Protein AF-A0A6A2ZXL4-F1 (afdb_monomer_lite)

Organism: Hibiscus syriacus (NCBI:txid106335)

Secondary structure (DSSP, 8-state):
-HHHHHHTT-HHHHHHHHHHHHHTTPPPPHHHHHHHHHHHHHHT--HHHHHHHHTTGGGT----HHHHHHHHHHHHHTT-HHHHHHHHHHHHHHH---HHHHHHHHHHHHHTT-HHHHHHHHHHHHHTT----HHHHHHHHHHHHHTT-HHHHHHHHHHHHHTT----HHHHHH-

Radius of gyration: 18.43 Å; chains: 1; bounding box: 43×31×48 Å

Foldseek 3Di:
DLLVCLVVVVLVVNVVVLVVCLVVVHQDELVSLLSNLLSCLVVVNVVSNVVSQVCCVVRVRDDALVSLQSNLLSCLVSLNLVSSVVSCVVCCVPHVDALSSLLSSLLSCLVNLNNVVSVVSVVVCVVSVHDDAQVSLLSNLLSCVVSVNNVVSVVSVVVCVVVVRDHDPSSVVSD

InterPro domains:
  IPR002885 Pentatricopeptide repeat [PF13041] (32-77)
  IPR002885 Pentatricopeptide repeat [PF13041] (97-146)
  IPR002885 Pentatricopeptide repeat [PS51375] (29-63)
  IPR002885 Pentatricopeptide repeat [PS51375] (64-94)
  IPR002885 Pentatricopeptide repeat [PS51375] (98-132)
  IPR002885 Pentatricopeptide repeat [PS51375] (133-167)
  IPR002885 Pentatricopeptide repeat [TIGR00756] (32-64)
  IPR002885 Pentatricopeptide repeat [TIGR00756] (100-134)
  IPR002885 Pentatricopeptide repeat [TIGR00756] (135-169)
  IPR011990 Tetratricopeptide-like helical domain superfamily [G3DSA:1.25.40.10] (1-93)
  IPR011990 Tetratricopeptide-like helical domain superfamily [G3DSA:1.25.40.10] (94-175)

Structure (mmCIF, N/CA/C/O backbone):
data_AF-A0A6A2ZXL4-F1
#
_entry.id   AF-A0A6A2ZXL4-F1
#
loop_
_atom_site.group_PDB
_atom_site.id
_atom_site.type_symbol
_atom_site.label_atom_id
_atom_site.label_alt_id
_atom_site.label_comp_id
_atom_site.label_asym_id
_atom_site.label_entity_id
_atom_site.label_seq_id
_atom_site.pdbx_PDB_ins_code
_atom_site.Cartn_x
_atom_site.Cartn_y
_atom_site.Cartn_z
_atom_site.occupancy
_atom_site.B_iso_or_equiv
_atom_site.auth_seq_id
_atom_site.auth_comp_id
_atom_site.auth_asym_id
_atom_site.auth_atom_id
_atom_site.pdbx_PDB_model_num
ATOM 1 N N . MET A 1 1 ? 22.011 9.375 -15.083 1.00 82.69 1 MET A N 1
ATOM 2 C CA . MET A 1 1 ? 21.281 9.885 -16.267 1.00 82.69 1 MET A CA 1
ATOM 3 C C . MET A 1 1 ? 19.794 9.543 -16.241 1.00 82.69 1 MET A C 1
ATOM 5 O O . MET A 1 1 ? 19.003 10.468 -16.346 1.00 82.69 1 MET A O 1
ATOM 9 N N . ILE A 1 2 ? 19.399 8.285 -16.000 1.00 85.69 2 ILE A N 1
ATOM 10 C CA . ILE A 1 2 ? 17.980 7.859 -15.926 1.00 85.69 2 ILE A CA 1
ATOM 11 C C . ILE A 1 2 ? 17.158 8.693 -14.925 1.00 85.69 2 ILE A C 1
ATOM 13 O O . ILE A 1 2 ? 16.105 9.217 -15.278 1.00 85.69 2 ILE A O 1
ATOM 17 N N . ASP A 1 3 ? 17.664 8.911 -13.703 1.00 84.62 3 ASP A N 1
ATOM 18 C CA . ASP A 1 3 ? 16.966 9.744 -12.710 1.00 84.62 3 ASP A CA 1
ATOM 19 C C . ASP A 1 3 ? 16.779 11.204 -13.166 1.00 84.62 3 ASP A C 1
ATOM 21 O O . ASP A 1 3 ? 15.737 11.811 -12.924 1.00 84.62 3 ASP A O 1
ATOM 25 N N . LEU A 1 4 ? 17.778 11.767 -13.852 1.00 87.06 4 LEU A N 1
ATOM 26 C CA . LEU A 1 4 ? 17.739 13.135 -14.368 1.00 87.06 4 LEU A CA 1
ATOM 27 C C . LEU A 1 4 ? 16.751 13.263 -15.536 1.00 87.06 4 LEU A C 1
ATOM 29 O O . LEU A 1 4 ? 15.927 14.173 -15.530 1.00 87.06 4 LEU A O 1
ATOM 33 N N . ALA A 1 5 ? 16.776 12.322 -16.483 1.00 85.62 5 ALA A N 1
ATOM 34 C CA . ALA A 1 5 ? 15.816 12.258 -17.584 1.00 85.62 5 ALA A CA 1
ATOM 35 C C . ALA A 1 5 ? 14.378 12.130 -17.053 1.00 85.62 5 ALA A C 1
ATOM 37 O O . ALA A 1 5 ? 13.496 12.887 -17.454 1.00 85.62 5 ALA A O 1
ATOM 38 N N . GLY A 1 6 ? 14.166 11.275 -16.046 1.00 83.75 6 GLY A N 1
ATOM 39 C CA . GLY A 1 6 ? 12.883 11.155 -15.356 1.00 83.75 6 GLY A CA 1
ATOM 40 C C . GLY A 1 6 ? 12.466 12.425 -14.601 1.00 83.75 6 GLY A C 1
ATOM 41 O O . GLY A 1 6 ? 11.280 12.749 -14.563 1.00 83.75 6 GLY A O 1
ATOM 42 N N . LYS A 1 7 ? 13.404 13.186 -14.012 1.00 85.31 7 LYS A N 1
ATOM 43 C CA . LYS A 1 7 ? 13.106 14.498 -13.394 1.00 85.31 7 LYS A CA 1
ATOM 44 C C . LYS A 1 7 ? 12.628 15.518 -14.426 1.00 85.31 7 LYS A C 1
ATOM 46 O O . LYS A 1 7 ? 11.702 16.269 -14.130 1.00 85.31 7 LYS A O 1
ATOM 51 N N . LEU A 1 8 ? 13.239 15.516 -15.608 1.00 89.31 8 LEU A N 1
ATOM 52 C CA . LEU A 1 8 ? 12.900 16.397 -16.728 1.00 89.31 8 LEU A CA 1
ATOM 53 C C . LEU A 1 8 ? 11.714 15.888 -17.564 1.00 89.31 8 LEU A C 1
ATOM 55 O O . LEU A 1 8 ? 11.311 16.557 -18.506 1.00 89.31 8 LEU A O 1
ATOM 59 N N . ARG A 1 9 ? 11.125 14.739 -17.199 1.00 86.44 9 ARG A N 1
ATOM 60 C CA . ARG A 1 9 ? 10.018 14.076 -17.916 1.00 86.44 9 ARG A CA 1
ATOM 61 C C . ARG A 1 9 ? 10.372 13.636 -19.343 1.00 86.44 9 ARG A C 1
ATOM 63 O O . ARG A 1 9 ? 9.482 13.387 -20.147 1.00 86.44 9 ARG A O 1
ATOM 70 N N . HIS A 1 10 ? 11.659 13.475 -19.640 1.00 92.19 10 HIS A N 1
ATOM 71 C CA . HIS A 1 10 ? 12.136 12.851 -20.872 1.00 92.19 10 HIS A CA 1
ATOM 72 C C . HIS A 1 10 ? 12.156 11.330 -20.693 1.00 92.19 10 HIS A C 1
ATOM 74 O O . HIS A 1 10 ? 13.212 10.718 -20.526 1.00 92.19 10 HIS A O 1
ATOM 80 N N . PHE A 1 11 ? 10.971 10.725 -20.651 1.00 91.00 11 PHE A N 1
ATOM 81 C CA . PHE A 1 11 ? 10.817 9.293 -20.394 1.00 91.00 11 PHE A CA 1
ATOM 82 C C . PHE A 1 11 ? 11.350 8.422 -21.535 1.00 91.00 11 PHE A C 1
ATOM 84 O O . PHE A 1 11 ? 11.966 7.396 -21.259 1.00 91.00 11 PHE A O 1
ATOM 91 N N . ASP A 1 12 ? 11.243 8.879 -22.783 1.00 91.38 12 ASP A N 1
ATOM 92 C CA . ASP A 1 12 ? 11.845 8.200 -23.940 1.00 91.38 12 ASP A CA 1
ATOM 93 C C . ASP A 1 12 ? 13.367 8.115 -23.803 1.00 91.38 12 ASP A C 1
ATOM 95 O O . ASP A 1 12 ? 13.976 7.075 -24.035 1.00 91.38 12 ASP A O 1
ATOM 99 N N . LEU A 1 13 ? 13.989 9.200 -23.330 1.00 92.31 13 LEU A N 1
ATOM 100 C CA . LEU A 1 13 ? 15.423 9.236 -23.066 1.00 92.31 13 LEU A CA 1
ATOM 101 C C . LEU A 1 13 ? 15.802 8.344 -21.874 1.00 92.31 13 LEU A C 1
ATOM 103 O O . LEU A 1 13 ? 16.862 7.722 -21.875 1.00 92.31 13 LEU A O 1
ATOM 107 N N . ALA A 1 14 ? 14.942 8.259 -20.853 1.00 92.31 14 ALA A N 1
ATOM 108 C CA . ALA A 1 14 ? 15.150 7.349 -19.731 1.00 92.31 14 ALA A CA 1
ATOM 109 C C . ALA A 1 14 ? 15.134 5.880 -20.189 1.00 92.31 14 ALA A C 1
ATOM 111 O O . ALA A 1 14 ? 16.028 5.129 -19.800 1.00 92.31 14 ALA A O 1
ATOM 112 N N . TRP A 1 15 ? 14.185 5.498 -21.049 1.00 92.81 15 TRP A N 1
ATOM 113 C CA . TRP A 1 15 ? 14.134 4.171 -21.668 1.00 92.81 15 TRP A CA 1
ATOM 114 C C . TRP A 1 15 ? 15.318 3.916 -22.594 1.00 92.81 15 TRP A C 1
ATOM 116 O O . TRP A 1 15 ? 15.946 2.869 -22.480 1.00 92.81 15 TRP A O 1
ATOM 126 N N . HIS A 1 16 ? 15.709 4.898 -23.408 1.00 92.88 16 HIS A N 1
ATOM 127 C CA . HIS A 1 16 ? 16.896 4.792 -24.253 1.00 92.88 16 HIS A CA 1
ATOM 128 C C . HIS A 1 16 ? 18.153 4.451 -23.441 1.00 92.88 16 HIS A C 1
ATOM 130 O O . HIS A 1 16 ? 18.926 3.578 -23.828 1.00 92.88 16 HIS A O 1
ATOM 136 N N . PHE A 1 17 ? 18.345 5.081 -22.276 1.00 92.12 17 PHE A N 1
ATOM 137 C CA . PHE A 1 17 ? 19.459 4.734 -21.393 1.00 92.12 17 PHE A CA 1
ATOM 138 C C . PHE A 1 17 ? 19.344 3.318 -20.806 1.00 92.12 17 PHE A C 1
ATOM 140 O O . PHE A 1 17 ? 20.368 2.664 -20.634 1.00 92.12 17 PHE A O 1
ATOM 147 N N . ILE A 1 18 ? 18.136 2.826 -20.513 1.00 91.44 18 ILE A N 1
ATOM 148 C CA . ILE A 1 18 ? 17.918 1.445 -20.045 1.00 91.44 18 ILE A CA 1
ATOM 149 C C . ILE A 1 18 ? 18.237 0.438 -21.162 1.00 91.44 18 ILE A C 1
ATOM 151 O O . ILE A 1 18 ? 18.924 -0.556 -20.921 1.00 91.44 18 ILE A O 1
ATOM 155 N N . ASP A 1 19 ? 17.818 0.720 -22.395 1.00 92.25 19 ASP A N 1
ATOM 156 C CA . ASP A 1 19 ? 18.130 -0.110 -23.562 1.00 92.25 19 ASP A CA 1
ATOM 157 C C . ASP A 1 19 ? 19.634 -0.127 -23.848 1.00 92.25 19 ASP A C 1
ATOM 159 O O . ASP A 1 19 ? 20.212 -1.186 -24.096 1.00 92.25 19 ASP A O 1
ATOM 163 N N . GLN A 1 20 ? 20.299 1.026 -23.728 1.00 92.69 20 GLN A N 1
ATOM 164 C CA . GLN A 1 20 ? 21.754 1.108 -23.816 1.00 92.69 20 GLN A CA 1
ATOM 165 C C . GLN A 1 20 ? 22.447 0.316 -22.705 1.00 92.69 20 GLN A C 1
ATOM 167 O O . GLN A 1 20 ? 23.454 -0.330 -22.986 1.00 92.69 20 GLN A O 1
ATOM 172 N N . MET A 1 21 ? 21.941 0.323 -21.466 1.00 91.38 21 MET A N 1
ATOM 173 C CA . MET A 1 21 ? 22.501 -0.516 -20.397 1.00 91.38 21 MET A CA 1
ATOM 174 C C . MET A 1 21 ? 22.464 -1.994 -20.798 1.00 91.38 21 MET A C 1
ATOM 176 O O . MET A 1 21 ? 23.501 -2.654 -20.758 1.00 91.38 21 MET A O 1
ATOM 180 N N . LYS A 1 22 ? 21.318 -2.480 -21.292 1.00 88.56 22 LYS A N 1
ATOM 181 C CA . LYS A 1 22 ? 21.171 -3.860 -21.781 1.00 88.56 22 LYS A CA 1
ATOM 182 C C . LYS A 1 22 ? 22.110 -4.167 -22.954 1.00 88.56 22 LYS A C 1
ATOM 184 O O . LYS A 1 22 ? 22.785 -5.192 -22.938 1.00 88.56 22 LYS A O 1
ATOM 189 N N . ALA A 1 23 ? 22.195 -3.274 -23.942 1.00 91.44 23 ALA A N 1
ATOM 190 C CA . ALA A 1 23 ? 23.058 -3.444 -25.114 1.00 91.44 23 ALA A CA 1
ATOM 191 C C . ALA A 1 23 ? 24.554 -3.486 -24.754 1.00 91.44 23 ALA A C 1
ATOM 193 O O . ALA A 1 23 ? 25.319 -4.226 -25.366 1.00 91.44 23 ALA A O 1
ATOM 194 N N . ASN A 1 24 ? 24.964 -2.739 -23.727 1.00 92.12 24 ASN A N 1
ATOM 195 C CA . ASN A 1 24 ? 26.337 -2.729 -23.220 1.00 92.12 24 ASN A CA 1
ATOM 196 C C . ASN A 1 24 ? 26.598 -3.815 -22.159 1.00 92.12 24 ASN A C 1
ATOM 198 O O . ASN A 1 24 ? 27.608 -3.752 -21.462 1.00 92.12 24 ASN A O 1
ATOM 202 N N . SER A 1 25 ? 25.706 -4.805 -22.015 1.00 86.88 25 SER A N 1
ATOM 203 C CA . SER A 1 25 ? 25.811 -5.883 -21.015 1.00 86.88 25 SER A CA 1
ATOM 204 C C . SER A 1 25 ? 25.919 -5.387 -19.563 1.00 86.88 25 SER A C 1
ATOM 206 O O . SER A 1 25 ? 26.447 -6.079 -18.694 1.00 86.88 25 SER A O 1
ATOM 208 N N . VAL A 1 26 ? 25.404 -4.187 -19.281 1.00 89.00 26 VAL A N 1
ATOM 209 C CA . VAL A 1 26 ? 25.272 -3.651 -17.924 1.00 89.00 26 VAL A CA 1
ATOM 210 C C . VAL A 1 26 ? 23.962 -4.162 -17.336 1.00 89.00 26 VAL A C 1
ATOM 212 O O . VAL A 1 26 ? 22.900 -4.021 -17.944 1.00 89.00 26 VAL A O 1
ATOM 215 N N . SER A 1 27 ? 24.018 -4.740 -16.136 1.00 85.62 27 SER A N 1
ATOM 216 C CA . SER A 1 27 ? 22.830 -5.275 -15.472 1.00 85.62 27 SER A CA 1
ATOM 217 C C . SER A 1 27 ? 21.825 -4.165 -15.142 1.00 85.62 27 SER A C 1
ATOM 219 O O . SER A 1 27 ? 22.148 -3.155 -14.510 1.00 85.62 27 SER A O 1
ATOM 221 N N . VAL A 1 28 ? 20.574 -4.355 -15.568 1.00 87.44 28 VAL A N 1
ATOM 222 C CA . VAL A 1 28 ? 19.467 -3.475 -15.188 1.00 87.44 28 VAL A CA 1
ATOM 223 C C . VAL A 1 28 ? 18.922 -3.960 -13.849 1.00 87.44 28 VAL A C 1
ATOM 225 O O . VAL A 1 28 ? 18.447 -5.085 -13.722 1.00 87.44 28 VAL A O 1
ATOM 228 N N . SER A 1 29 ? 19.037 -3.114 -12.828 1.00 84.25 29 SER A N 1
ATOM 229 C CA . SER A 1 29 ? 18.687 -3.469 -11.451 1.00 84.25 29 SER A CA 1
ATOM 230 C C . SER A 1 29 ? 17.244 -3.100 -11.096 1.00 84.25 29 SER A C 1
ATOM 232 O O . SER A 1 29 ? 16.639 -2.225 -11.723 1.00 84.25 29 SER A O 1
ATOM 234 N N . LEU A 1 30 ? 16.736 -3.683 -10.005 1.00 80.56 30 LEU A N 1
ATOM 235 C CA . LEU A 1 30 ? 15.475 -3.269 -9.384 1.00 80.56 30 LEU A CA 1
ATOM 236 C C . LEU A 1 30 ? 15.462 -1.765 -9.070 1.00 80.56 30 LEU A C 1
ATOM 238 O O . LEU A 1 30 ? 14.449 -1.104 -9.279 1.00 80.56 30 LEU A O 1
ATOM 242 N N . GLU A 1 31 ? 16.586 -1.202 -8.613 1.00 81.25 31 GLU A N 1
ATOM 243 C CA . GLU A 1 31 ? 16.677 0.225 -8.282 1.00 81.25 31 GLU A CA 1
ATOM 244 C C . GLU A 1 31 ? 16.477 1.104 -9.526 1.00 81.25 31 GLU A C 1
ATOM 246 O O . GLU A 1 31 ? 15.826 2.147 -9.453 1.00 81.25 31 GLU A O 1
ATOM 251 N N . THR A 1 32 ? 16.950 0.658 -10.694 1.00 87.75 32 THR A N 1
ATOM 252 C CA . THR A 1 32 ? 16.756 1.354 -11.974 1.00 87.75 32 THR A CA 1
ATOM 253 C C . THR A 1 32 ? 15.270 1.474 -12.318 1.00 87.75 32 THR A C 1
ATOM 255 O O . THR A 1 32 ? 14.783 2.574 -12.599 1.00 87.75 32 THR A O 1
ATOM 258 N N . PHE A 1 33 ? 14.528 0.368 -12.221 1.00 86.12 33 PHE A N 1
ATOM 259 C CA . PHE A 1 33 ? 13.080 0.365 -12.424 1.00 86.12 33 PHE A CA 1
ATOM 260 C C . PHE A 1 33 ? 12.339 1.112 -11.312 1.00 86.12 33 PHE A C 1
ATOM 262 O O . PHE A 1 33 ? 11.417 1.872 -11.600 1.00 86.12 33 PHE A O 1
ATOM 269 N N . ALA A 1 34 ? 12.775 1.003 -10.055 1.00 80.38 34 ALA A N 1
ATOM 270 C CA . ALA A 1 34 ? 12.185 1.730 -8.936 1.00 80.38 34 ALA A CA 1
ATOM 271 C C . ALA A 1 34 ? 12.326 3.253 -9.091 1.00 80.38 34 ALA A C 1
ATOM 273 O O . ALA A 1 34 ? 11.422 3.993 -8.694 1.00 80.38 34 ALA A O 1
ATOM 274 N N . ILE A 1 35 ? 13.433 3.744 -9.661 1.00 84.94 35 ILE A N 1
ATOM 275 C CA . ILE A 1 35 ? 13.594 5.158 -10.031 1.00 84.94 35 ILE A CA 1
ATOM 276 C C . ILE A 1 35 ? 12.553 5.531 -11.088 1.00 84.94 35 ILE A C 1
ATOM 278 O O . ILE A 1 35 ? 11.825 6.506 -10.901 1.00 84.94 35 ILE A O 1
ATOM 282 N N . LEU A 1 36 ? 12.443 4.754 -12.167 1.00 87.69 36 LEU A N 1
ATOM 283 C CA . LEU A 1 36 ? 11.524 5.039 -13.267 1.00 87.69 36 LEU A CA 1
ATOM 284 C C . LEU A 1 36 ? 10.053 5.027 -12.803 1.00 87.69 36 LEU A C 1
ATOM 286 O O . LEU A 1 36 ? 9.329 5.999 -13.016 1.00 87.69 36 LEU A O 1
ATOM 290 N N . ILE A 1 37 ? 9.653 4.000 -12.049 1.00 82.31 37 ILE A N 1
ATOM 291 C CA . ILE A 1 37 ? 8.330 3.858 -11.424 1.00 82.31 37 ILE A CA 1
ATOM 292 C C . ILE A 1 37 ? 8.032 5.039 -10.487 1.00 82.31 37 ILE A C 1
ATOM 294 O O . ILE A 1 37 ? 6.967 5.653 -10.580 1.00 82.31 37 ILE A O 1
ATOM 298 N N . ARG A 1 38 ? 8.983 5.436 -9.624 1.00 79.50 38 ARG A N 1
ATOM 299 C CA . ARG A 1 38 ? 8.830 6.626 -8.761 1.00 79.50 38 ARG A CA 1
ATOM 300 C C . ARG A 1 38 ? 8.600 7.899 -9.578 1.00 79.50 38 ARG A C 1
ATOM 302 O O . ARG A 1 38 ? 7.846 8.774 -9.139 1.00 79.50 38 ARG A O 1
ATOM 309 N N . ARG A 1 39 ? 9.251 8.039 -10.739 1.00 85.88 39 ARG A N 1
ATOM 310 C CA . ARG A 1 39 ? 9.117 9.210 -11.620 1.00 85.88 39 ARG A CA 1
ATOM 311 C C . ARG A 1 39 ? 7.771 9.215 -12.347 1.00 85.88 39 ARG A C 1
ATOM 313 O O . ARG A 1 39 ? 7.084 10.231 -12.258 1.00 85.88 39 ARG A O 1
ATOM 320 N N . TYR A 1 40 ? 7.349 8.101 -12.944 1.00 84.31 40 TYR A N 1
ATOM 321 C CA . TYR A 1 40 ? 6.029 7.973 -13.575 1.00 84.31 40 TYR A CA 1
ATOM 322 C C . TYR A 1 40 ? 4.889 8.244 -12.593 1.00 84.31 40 TYR A C 1
ATOM 324 O O . TYR A 1 40 ? 4.026 9.091 -12.838 1.00 84.31 40 TYR A O 1
ATOM 332 N N . ALA A 1 41 ? 4.956 7.645 -11.405 1.00 78.25 41 ALA A N 1
ATOM 333 C CA . ALA A 1 41 ? 3.962 7.881 -10.372 1.00 78.25 41 ALA A CA 1
ATOM 334 C C . ALA A 1 41 ? 3.938 9.336 -9.888 1.00 78.25 41 ALA A C 1
ATOM 336 O O . ALA A 1 41 ? 2.872 9.866 -9.584 1.00 78.25 41 ALA A O 1
ATOM 337 N N . LYS A 1 42 ? 5.093 10.023 -9.835 1.00 77.56 42 LYS A N 1
ATOM 338 C CA . LYS A 1 42 ? 5.142 11.457 -9.505 1.00 77.56 42 LYS A CA 1
ATOM 339 C C . LYS A 1 42 ? 4.390 12.316 -10.522 1.00 77.56 42 LYS A C 1
ATOM 341 O O . LYS A 1 42 ? 3.854 13.341 -10.109 1.00 77.56 42 LYS A O 1
ATOM 346 N N . VAL A 1 43 ? 4.373 11.924 -11.793 1.00 82.75 43 VAL A N 1
ATOM 347 C CA . VAL A 1 43 ? 3.682 12.650 -12.870 1.00 82.75 43 VAL A CA 1
ATOM 348 C C . VAL A 1 43 ? 2.207 12.246 -12.986 1.00 82.75 43 VAL A C 1
ATOM 350 O O . VAL A 1 43 ? 1.428 13.004 -13.548 1.00 82.75 43 VAL A O 1
ATOM 353 N N . GLY A 1 44 ? 1.796 11.114 -12.406 1.00 74.94 44 GLY A N 1
ATOM 354 C CA . GLY A 1 44 ? 0.428 10.605 -12.557 1.00 74.94 44 GLY A CA 1
ATOM 355 C C . GLY A 1 44 ? 0.244 9.734 -13.806 1.00 74.94 44 GLY A C 1
ATOM 356 O O . GLY A 1 44 ? -0.875 9.533 -14.266 1.00 74.94 44 GLY A O 1
ATOM 357 N N . LEU A 1 45 ? 1.333 9.157 -14.315 1.00 81.94 45 LEU A N 1
ATOM 358 C CA . LEU A 1 45 ? 1.365 8.205 -15.426 1.00 81.94 45 LEU A CA 1
ATOM 359 C C . LEU A 1 45 ? 1.416 6.779 -14.863 1.00 81.94 45 LEU A C 1
ATOM 361 O O . LEU A 1 45 ? 2.449 6.393 -14.339 1.00 81.94 45 LEU A O 1
ATOM 365 N N . ALA A 1 46 ? 0.303 6.037 -14.774 1.00 75.44 46 ALA A N 1
ATOM 366 C CA . ALA A 1 46 ? 0.326 4.704 -14.129 1.00 75.44 46 ALA A CA 1
ATOM 367 C C . ALA A 1 46 ? 0.218 3.555 -15.083 1.00 75.44 46 ALA A C 1
ATOM 369 O O . ALA A 1 46 ? 0.685 2.476 -14.726 1.00 75.44 46 ALA A O 1
ATOM 370 N N . ALA A 1 47 ? -0.347 3.775 -16.267 1.00 81.12 47 ALA A N 1
ATOM 371 C CA . ALA A 1 47 ? -0.180 2.805 -17.330 1.00 81.12 47 ALA A CA 1
ATOM 372 C C . ALA A 1 47 ? 1.323 2.520 -17.498 1.00 81.12 47 ALA A C 1
ATOM 374 O O . ALA A 1 47 ? 1.733 1.372 -17.538 1.00 81.12 47 ALA A O 1
ATOM 375 N N . GLU A 1 48 ? 2.138 3.566 -17.401 1.00 86.25 48 GLU A N 1
ATOM 376 C CA . GLU A 1 48 ? 3.591 3.577 -17.485 1.00 86.25 48 GLU A CA 1
ATOM 377 C C . GLU A 1 48 ? 4.275 3.012 -16.231 1.00 86.25 48 GLU A C 1
ATOM 379 O O . GLU A 1 48 ? 5.319 2.379 -16.340 1.00 86.25 48 GLU A O 1
ATOM 384 N N . VAL A 1 49 ? 3.698 3.187 -15.032 1.00 82.19 49 VAL A N 1
ATOM 385 C CA . VAL A 1 49 ? 4.178 2.501 -13.811 1.00 82.19 49 VAL A CA 1
ATOM 386 C C . VAL A 1 49 ? 4.015 0.991 -13.949 1.00 82.19 49 VAL A C 1
ATOM 388 O O . VAL A 1 49 ? 4.943 0.242 -13.649 1.00 82.19 49 VAL A O 1
ATOM 391 N N . VAL A 1 50 ? 2.836 0.553 -14.388 1.00 81.25 50 VAL A N 1
ATOM 392 C CA . VAL A 1 50 ? 2.509 -0.864 -14.558 1.00 81.25 50 VAL A CA 1
ATOM 393 C C . VAL A 1 50 ? 3.306 -1.460 -15.718 1.00 81.25 50 VAL A C 1
ATOM 395 O O . VAL A 1 50 ? 3.849 -2.550 -15.572 1.00 81.25 50 VAL A O 1
ATOM 398 N N . ASP A 1 51 ? 3.438 -0.735 -16.830 1.00 86.81 51 ASP A N 1
ATOM 399 C CA . ASP A 1 51 ? 4.262 -1.134 -17.974 1.00 86.81 51 ASP A CA 1
ATOM 400 C C . ASP A 1 51 ? 5.730 -1.303 -17.570 1.00 86.81 51 ASP A C 1
ATOM 402 O O . ASP A 1 51 ? 6.313 -2.361 -17.792 1.00 86.81 51 ASP A O 1
ATOM 406 N N . ALA A 1 52 ? 6.307 -0.316 -16.874 1.00 87.69 52 ALA A N 1
ATOM 407 C CA . ALA A 1 52 ? 7.683 -0.397 -16.396 1.00 87.69 52 ALA A CA 1
ATOM 408 C C . ALA A 1 52 ? 7.914 -1.599 -15.469 1.00 87.69 52 ALA A C 1
ATOM 410 O O . ALA A 1 52 ? 8.969 -2.220 -15.546 1.00 87.69 52 ALA A O 1
ATOM 411 N N . PHE A 1 53 ? 6.943 -1.940 -14.616 1.00 86.00 53 PHE A N 1
ATOM 412 C CA . PHE A 1 53 ? 7.023 -3.121 -13.756 1.00 86.00 53 PHE A CA 1
ATOM 413 C C . PHE A 1 53 ? 6.942 -4.431 -14.548 1.00 86.00 53 PHE A C 1
ATOM 415 O O . PHE A 1 53 ? 7.744 -5.333 -14.327 1.00 86.00 53 PHE A O 1
ATOM 422 N N . ASN A 1 54 ? 6.001 -4.543 -15.487 1.00 85.38 54 ASN A N 1
ATOM 423 C CA . ASN A 1 54 ? 5.830 -5.758 -16.289 1.00 85.38 54 ASN A CA 1
ATOM 424 C C . ASN A 1 54 ? 7.041 -6.023 -17.188 1.00 85.38 54 ASN A C 1
ATOM 426 O O . ASN A 1 54 ? 7.454 -7.167 -17.349 1.00 85.38 54 ASN A O 1
ATOM 430 N N . ARG A 1 55 ? 7.652 -4.960 -17.716 1.00 88.50 55 ARG A N 1
ATOM 431 C CA . ARG A 1 55 ? 8.847 -5.052 -18.553 1.00 88.50 55 ARG A CA 1
ATOM 432 C C . ARG A 1 55 ? 10.105 -5.422 -17.777 1.00 88.50 55 ARG A C 1
ATOM 434 O O . ARG A 1 55 ? 11.115 -5.680 -18.410 1.00 88.50 55 ARG A O 1
ATOM 441 N N . MET A 1 56 ? 10.097 -5.482 -16.441 1.00 88.38 56 MET A N 1
ATOM 442 C CA . MET A 1 56 ? 11.293 -5.854 -15.672 1.00 88.38 56 MET A CA 1
ATOM 443 C C . MET A 1 56 ? 11.863 -7.215 -16.112 1.00 88.38 56 MET A C 1
ATOM 445 O O . MET A 1 56 ? 13.081 -7.344 -16.282 1.00 88.38 56 MET A O 1
ATOM 449 N N . GLU A 1 57 ? 10.988 -8.192 -16.382 1.00 86.12 57 GLU A N 1
ATOM 450 C CA . GLU A 1 57 ? 11.378 -9.538 -16.823 1.00 86.12 57 GLU A CA 1
ATOM 451 C C . GLU A 1 57 ? 12.110 -9.505 -18.183 1.00 86.12 57 GLU A C 1
ATOM 453 O O . GLU A 1 57 ? 13.116 -10.198 -18.349 1.00 86.12 57 GLU A O 1
ATOM 458 N N . ASP A 1 58 ? 11.725 -8.609 -19.103 1.00 88.25 58 ASP A N 1
ATOM 459 C CA . ASP A 1 58 ? 12.376 -8.434 -20.416 1.00 88.25 58 ASP A CA 1
ATOM 460 C C . ASP A 1 58 ? 13.843 -7.987 -20.308 1.00 88.25 58 ASP A C 1
ATOM 462 O O . ASP A 1 58 ? 14.637 -8.165 -21.240 1.00 88.25 58 ASP A O 1
ATOM 466 N N . TYR A 1 59 ? 14.223 -7.381 -19.182 1.00 87.44 59 TYR A N 1
ATOM 467 C CA . TYR A 1 59 ? 15.587 -6.929 -18.895 1.00 87.44 59 TYR A CA 1
ATOM 468 C C . TYR A 1 59 ? 16.304 -7.856 -17.902 1.00 87.44 59 TYR A C 1
ATOM 470 O O . TYR A 1 59 ? 17.352 -7.489 -17.371 1.00 87.44 59 TYR A O 1
ATOM 478 N N . GLY A 1 60 ? 15.767 -9.059 -17.659 1.00 81.88 60 GLY A N 1
ATOM 479 C CA . GLY A 1 60 ? 16.345 -10.043 -16.741 1.00 81.88 60 GLY A CA 1
ATOM 480 C C . GLY A 1 60 ? 16.207 -9.664 -15.264 1.00 81.88 60 GLY A C 1
ATOM 481 O O . GLY A 1 60 ? 16.874 -10.251 -14.413 1.00 81.88 60 GLY A O 1
ATOM 482 N N . CYS A 1 61 ? 15.358 -8.684 -14.945 1.00 81.88 61 CYS A N 1
ATOM 483 C CA . CYS A 1 61 ? 15.072 -8.264 -13.583 1.00 81.88 61 CYS A CA 1
ATOM 484 C C . CYS A 1 61 ? 13.756 -8.910 -13.140 1.00 81.88 61 CYS A C 1
ATOM 486 O O . CYS A 1 61 ? 12.679 -8.486 -13.540 1.00 81.88 61 CYS A O 1
ATOM 488 N N . CYS A 1 62 ? 13.821 -9.964 -12.330 1.00 78.50 62 CYS A N 1
ATOM 489 C CA . CYS A 1 62 ? 12.601 -10.592 -11.827 1.00 78.50 62 CYS A CA 1
ATOM 490 C C . CYS A 1 62 ? 11.941 -9.674 -10.785 1.00 78.50 62 CYS A C 1
ATOM 492 O O . CYS A 1 62 ? 12.587 -9.359 -9.780 1.00 78.50 62 CYS A O 1
ATOM 494 N N . PRO A 1 63 ? 10.684 -9.236 -10.985 1.00 78.81 63 PRO A N 1
ATOM 495 C CA . PRO A 1 63 ? 9.964 -8.512 -9.954 1.00 78.81 63 PRO A CA 1
ATOM 496 C C . PRO A 1 63 ? 9.761 -9.430 -8.748 1.00 78.81 63 PRO A C 1
ATOM 498 O O . PRO A 1 63 ? 9.279 -10.554 -8.887 1.00 78.81 63 PRO A O 1
ATOM 501 N N . ASP A 1 64 ? 10.136 -8.945 -7.570 1.00 79.38 64 ASP A N 1
ATOM 502 C CA . ASP A 1 64 ? 9.962 -9.631 -6.297 1.00 79.38 64 ASP A CA 1
ATOM 503 C C . ASP A 1 64 ? 8.884 -8.941 -5.440 1.00 79.38 64 ASP A C 1
ATOM 505 O O . ASP A 1 64 ? 8.293 -7.916 -5.804 1.00 79.38 64 ASP A O 1
ATOM 509 N N . LYS A 1 65 ? 8.622 -9.504 -4.257 1.00 83.38 65 LYS A N 1
ATOM 510 C CA . LYS A 1 65 ? 7.666 -8.941 -3.295 1.00 83.38 65 LYS A CA 1
ATOM 511 C C . LYS A 1 65 ? 8.012 -7.498 -2.895 1.00 83.38 65 LYS A C 1
ATOM 513 O O . LYS A 1 65 ? 7.110 -6.701 -2.625 1.00 83.38 65 LYS A O 1
ATOM 518 N N . ILE A 1 66 ? 9.300 -7.145 -2.872 1.00 78.69 66 ILE A N 1
ATOM 519 C CA . ILE A 1 66 ? 9.770 -5.802 -2.515 1.00 78.69 66 ILE A CA 1
ATOM 520 C C . ILE A 1 66 ? 9.366 -4.814 -3.611 1.00 78.69 66 ILE A C 1
ATOM 522 O O . ILE A 1 66 ? 8.754 -3.788 -3.307 1.00 78.69 66 ILE A O 1
ATOM 526 N N . ALA A 1 67 ? 9.631 -5.144 -4.876 1.00 79.19 67 ALA A N 1
ATOM 527 C CA . ALA A 1 67 ? 9.223 -4.357 -6.036 1.00 79.19 67 ALA A CA 1
ATOM 528 C C . ALA A 1 67 ? 7.710 -4.098 -6.034 1.00 79.19 67 ALA A C 1
ATOM 530 O O . ALA A 1 67 ? 7.261 -2.960 -6.204 1.00 79.19 67 ALA A O 1
ATOM 531 N N . PHE A 1 68 ? 6.929 -5.151 -5.776 1.00 85.31 68 PHE A N 1
ATOM 532 C CA . PHE A 1 68 ? 5.475 -5.082 -5.685 1.00 85.31 68 PHE A CA 1
ATOM 533 C C . PHE A 1 68 ? 5.015 -4.140 -4.556 1.00 85.31 68 PHE A C 1
ATOM 535 O O . PHE A 1 68 ? 4.224 -3.225 -4.797 1.00 85.31 68 PHE A O 1
ATOM 542 N N . SER A 1 69 ? 5.578 -4.280 -3.348 1.00 85.69 69 SER A N 1
ATOM 543 C CA . SER A 1 69 ? 5.265 -3.422 -2.190 1.00 85.69 69 SER A CA 1
ATOM 544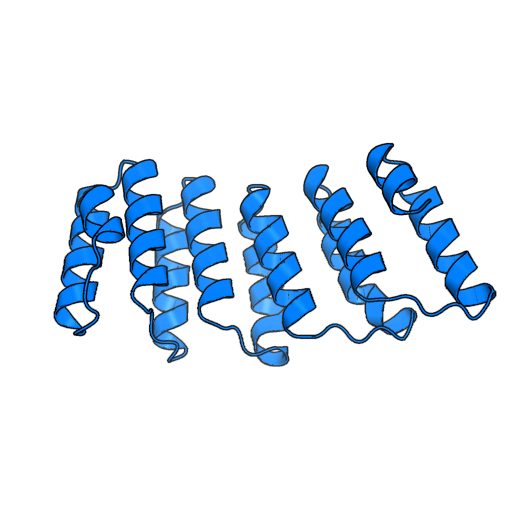 C C . SER A 1 69 ? 5.582 -1.946 -2.449 1.00 85.69 69 SER A C 1
ATOM 546 O O . SER A 1 69 ? 4.778 -1.052 -2.158 1.00 85.69 69 SER A O 1
ATOM 548 N N . VAL A 1 70 ? 6.748 -1.682 -3.048 1.00 81.94 70 VAL A N 1
ATOM 549 C CA . VAL A 1 70 ? 7.203 -0.333 -3.400 1.00 81.94 70 VAL A CA 1
ATOM 550 C C . VAL A 1 70 ? 6.237 0.317 -4.387 1.00 81.94 70 VAL A C 1
ATOM 552 O O . VAL A 1 70 ? 5.850 1.470 -4.184 1.00 81.94 70 VAL A O 1
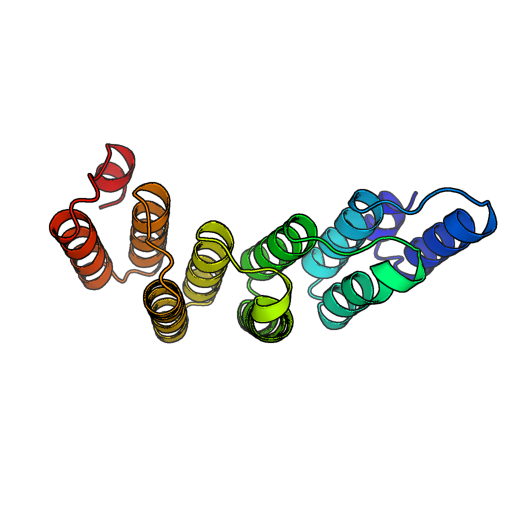ATOM 555 N N . LEU A 1 71 ? 5.798 -0.414 -5.412 1.00 84.69 71 LEU A N 1
ATOM 556 C CA . LEU A 1 71 ? 4.871 0.099 -6.418 1.00 84.69 71 LEU A CA 1
ATOM 557 C C . LEU A 1 71 ? 3.507 0.462 -5.810 1.00 84.69 71 LEU A C 1
ATOM 559 O O . LEU A 1 71 ? 3.014 1.569 -6.041 1.00 84.69 71 LEU A O 1
ATOM 563 N N . ILE A 1 72 ? 2.948 -0.409 -4.962 1.00 89.62 72 ILE A N 1
ATOM 564 C CA . ILE A 1 72 ? 1.702 -0.137 -4.226 1.00 89.62 72 ILE A CA 1
ATOM 565 C C . ILE A 1 72 ? 1.841 1.116 -3.355 1.00 89.62 72 ILE A C 1
ATOM 567 O O . ILE A 1 72 ? 1.022 2.033 -3.441 1.00 89.62 72 ILE A O 1
ATOM 571 N N . SER A 1 73 ? 2.913 1.206 -2.561 1.00 85.50 73 SER A N 1
ATOM 572 C CA . SER A 1 73 ? 3.178 2.365 -1.698 1.00 85.50 73 SER A CA 1
ATOM 573 C C . SER A 1 73 ? 3.266 3.669 -2.498 1.00 85.50 73 SER A C 1
ATOM 575 O O . SER A 1 73 ? 2.709 4.699 -2.105 1.00 85.50 73 SER A O 1
ATOM 577 N N . ILE A 1 74 ? 3.938 3.628 -3.649 1.00 83.44 74 ILE A N 1
ATOM 578 C CA . ILE A 1 74 ? 4.103 4.769 -4.546 1.00 83.44 74 ILE A CA 1
ATOM 579 C C . ILE A 1 74 ? 2.754 5.236 -5.112 1.00 83.44 74 ILE A C 1
ATOM 581 O O . ILE A 1 74 ? 2.468 6.434 -5.044 1.00 83.44 74 ILE A O 1
ATOM 585 N N . LEU A 1 75 ? 1.924 4.328 -5.639 1.00 86.25 75 LEU A N 1
ATOM 586 C CA . LEU A 1 75 ? 0.612 4.677 -6.195 1.00 86.25 75 LEU A CA 1
ATOM 587 C C . LEU A 1 75 ? -0.324 5.252 -5.119 1.00 86.25 75 LEU A C 1
ATOM 589 O O . LEU A 1 75 ? -0.920 6.314 -5.327 1.00 86.25 75 LEU A O 1
ATOM 593 N N . CYS A 1 76 ? -0.369 4.641 -3.930 1.00 88.88 76 CYS A N 1
ATOM 594 C CA . CYS A 1 76 ? -1.165 5.143 -2.806 1.00 88.88 76 CYS A CA 1
ATOM 595 C C . CYS A 1 76 ? -0.742 6.556 -2.383 1.00 88.88 76 CYS A C 1
ATOM 597 O O . CYS A 1 76 ? -1.580 7.452 -2.275 1.00 88.88 76 CYS A O 1
ATOM 599 N N . ARG A 1 77 ? 0.566 6.811 -2.223 1.00 83.62 77 ARG A N 1
ATOM 600 C CA . ARG A 1 77 ? 1.098 8.147 -1.873 1.00 83.62 77 ARG A CA 1
ATOM 601 C C . ARG A 1 77 ? 0.811 9.211 -2.932 1.00 83.62 77 ARG A C 1
ATOM 603 O O . ARG A 1 77 ? 0.866 10.404 -2.637 1.00 83.62 77 ARG A O 1
ATOM 610 N N . LYS A 1 78 ? 0.534 8.796 -4.167 1.00 82.69 78 LYS A N 1
ATOM 611 C CA . LYS A 1 78 ? 0.180 9.676 -5.285 1.00 82.69 78 LYS A CA 1
ATOM 612 C C . LYS A 1 78 ? -1.323 9.832 -5.479 1.00 82.69 78 LYS A C 1
ATOM 614 O O . LYS A 1 78 ? -1.722 10.458 -6.453 1.00 82.69 78 LYS A O 1
ATOM 619 N N . ARG A 1 79 ? -2.128 9.357 -4.519 1.00 84.44 79 ARG A N 1
ATOM 620 C CA . ARG A 1 79 ? -3.599 9.410 -4.531 1.00 84.44 79 ARG A CA 1
ATOM 621 C C . ARG A 1 79 ? -4.215 8.651 -5.707 1.00 84.44 79 ARG A C 1
ATOM 623 O O . ARG A 1 79 ? -5.247 9.049 -6.229 1.00 84.44 79 ARG A O 1
ATOM 630 N N . ARG A 1 80 ? -3.574 7.555 -6.118 1.00 85.56 80 ARG A N 1
ATOM 631 C CA . ARG A 1 80 ? -4.029 6.679 -7.207 1.00 85.56 80 ARG A CA 1
ATOM 632 C C . ARG A 1 80 ? -4.448 5.329 -6.648 1.00 85.56 80 ARG A C 1
ATOM 634 O O . ARG A 1 80 ? -3.894 4.290 -7.000 1.00 85.56 80 ARG A O 1
ATOM 641 N N . ALA A 1 81 ? -5.364 5.378 -5.685 1.00 90.44 81 ALA A N 1
ATOM 642 C CA . ALA A 1 81 ? -5.776 4.213 -4.913 1.00 90.44 81 ALA A CA 1
ATOM 643 C C . ALA A 1 81 ? -6.467 3.155 -5.791 1.00 90.44 81 ALA A C 1
ATOM 645 O O . ALA A 1 81 ? -6.164 1.977 -5.642 1.00 90.44 81 ALA A O 1
ATOM 646 N N . ASP A 1 82 ? -7.279 3.562 -6.774 1.00 89.50 82 ASP A N 1
ATOM 647 C CA . ASP A 1 82 ? -7.935 2.652 -7.727 1.00 89.50 82 ASP A CA 1
ATOM 648 C C . ASP A 1 82 ? -6.940 1.786 -8.508 1.00 89.50 82 ASP A C 1
ATOM 650 O O . ASP A 1 82 ? -7.086 0.568 -8.639 1.00 89.50 82 ASP A O 1
ATOM 654 N N . GLU A 1 83 ? -5.883 2.410 -9.016 1.00 86.50 83 GLU A N 1
ATOM 655 C CA . GLU A 1 83 ? -4.854 1.723 -9.789 1.00 86.50 83 GLU A CA 1
ATOM 656 C C . GLU A 1 83 ? -3.970 0.864 -8.891 1.00 86.50 83 GLU A C 1
ATOM 658 O O . GLU A 1 83 ? -3.639 -0.260 -9.267 1.00 86.50 83 GLU A O 1
ATOM 663 N N . ALA A 1 84 ? -3.638 1.358 -7.690 1.00 90.69 84 ALA A N 1
ATOM 664 C CA . ALA A 1 84 ? -2.944 0.570 -6.679 1.00 90.69 84 ALA A CA 1
ATOM 665 C C . ALA A 1 84 ? -3.742 -0.699 -6.359 1.00 90.69 84 ALA A C 1
ATOM 667 O O . ALA A 1 84 ? -3.186 -1.791 -6.378 1.00 90.69 84 ALA A O 1
ATOM 668 N N . GLN A 1 85 ? -5.055 -0.575 -6.153 1.00 92.62 85 GLN A N 1
ATOM 669 C CA . GLN A 1 85 ? -5.947 -1.694 -5.874 1.00 92.62 85 GLN A CA 1
ATOM 670 C C . GLN A 1 85 ? -6.049 -2.657 -7.061 1.00 92.62 85 GLN A C 1
ATOM 672 O O . GLN A 1 85 ? -6.034 -3.873 -6.875 1.00 92.62 85 GLN A O 1
ATOM 677 N N . THR A 1 86 ? -6.148 -2.136 -8.284 1.00 89.88 86 THR A N 1
ATOM 678 C CA . THR A 1 86 ? -6.217 -2.953 -9.505 1.00 89.88 86 THR A CA 1
ATOM 679 C C . THR A 1 86 ? -4.938 -3.763 -9.684 1.00 89.88 86 THR A C 1
ATOM 681 O O . THR A 1 86 ? -4.984 -4.965 -9.939 1.00 89.88 86 THR A O 1
ATOM 684 N N . PHE A 1 87 ? -3.785 -3.117 -9.518 1.00 87.06 87 PHE A N 1
ATOM 685 C CA . PHE A 1 87 ? -2.486 -3.770 -9.601 1.00 87.06 87 PHE A CA 1
ATOM 686 C C . PHE A 1 87 ? -2.284 -4.779 -8.466 1.00 87.06 87 PHE A C 1
ATOM 688 O O . PHE A 1 87 ? -1.808 -5.887 -8.702 1.00 87.06 87 PHE A O 1
ATOM 695 N N . PHE A 1 88 ? -2.729 -4.433 -7.256 1.00 91.81 88 PHE A N 1
ATOM 696 C CA . PHE A 1 88 ? -2.690 -5.317 -6.102 1.00 91.81 88 PHE A CA 1
ATOM 697 C C . PHE A 1 88 ? -3.435 -6.627 -6.356 1.00 91.81 88 PHE A C 1
ATOM 699 O O . PHE A 1 88 ? -2.867 -7.702 -6.194 1.00 91.81 88 PHE A O 1
ATOM 706 N N . HIS A 1 89 ? -4.684 -6.552 -6.820 1.00 91.12 89 HIS A N 1
ATOM 707 C CA . HIS A 1 89 ? -5.487 -7.742 -7.100 1.00 91.12 89 HIS A CA 1
ATOM 708 C C . HIS A 1 89 ? -4.907 -8.614 -8.213 1.00 91.12 89 HIS A C 1
ATOM 710 O O . HIS A 1 89 ? -5.044 -9.829 -8.148 1.00 91.12 89 HIS A O 1
ATOM 716 N N . LYS A 1 90 ? -4.256 -8.018 -9.221 1.00 86.69 90 LYS A N 1
ATOM 717 C CA . LYS A 1 90 ? -3.640 -8.777 -10.320 1.00 86.69 90 LYS A CA 1
ATOM 718 C C . LYS A 1 90 ? -2.477 -9.655 -9.865 1.00 86.69 90 LYS A C 1
ATOM 720 O O . LYS A 1 90 ? -2.205 -10.662 -10.506 1.00 86.69 90 LYS A O 1
ATOM 725 N N . LEU A 1 91 ? -1.764 -9.248 -8.815 1.00 86.69 91 LEU A N 1
ATOM 726 C CA . LEU A 1 91 ? -0.483 -9.854 -8.443 1.00 86.69 91 LEU A CA 1
ATOM 727 C C . LEU A 1 91 ? -0.429 -10.374 -7.005 1.00 86.69 91 LEU A C 1
ATOM 729 O O . LEU A 1 91 ? 0.577 -10.973 -6.622 1.00 86.69 91 LEU A O 1
ATOM 733 N N . LYS A 1 92 ? -1.491 -10.194 -6.211 1.00 87.81 92 LYS A N 1
ATOM 734 C CA . LYS A 1 92 ? -1.535 -10.689 -4.830 1.00 87.81 92 LYS A CA 1
ATOM 735 C C . LYS A 1 92 ? -1.294 -12.196 -4.749 1.00 87.81 92 LYS A C 1
ATOM 737 O O . LYS A 1 92 ? -0.516 -12.633 -3.913 1.00 87.81 92 LYS A O 1
ATOM 742 N N . ASP A 1 93 ? -1.841 -12.976 -5.675 1.00 86.75 93 ASP A N 1
ATOM 743 C CA . ASP A 1 93 ? -1.661 -14.431 -5.655 1.00 86.75 93 ASP A CA 1
ATOM 744 C C . ASP A 1 93 ? -0.224 -14.850 -6.032 1.00 86.75 93 ASP A C 1
ATOM 746 O O . ASP A 1 93 ? 0.222 -15.924 -5.648 1.00 86.75 93 ASP A O 1
ATOM 750 N N . LYS A 1 94 ? 0.531 -13.989 -6.740 1.00 85.62 94 LYS A N 1
ATOM 751 C CA . LYS A 1 94 ? 1.939 -14.234 -7.113 1.00 85.62 94 LYS A CA 1
ATOM 752 C C . LYS A 1 94 ? 2.918 -13.881 -5.986 1.00 85.62 94 LYS A C 1
ATOM 754 O O . LYS A 1 94 ? 3.952 -14.530 -5.870 1.00 85.62 94 LYS A O 1
ATOM 759 N N . PHE A 1 95 ? 2.636 -12.841 -5.196 1.00 85.31 95 PHE A N 1
ATOM 760 C CA . PHE A 1 95 ? 3.620 -12.248 -4.272 1.00 85.31 95 PHE A CA 1
ATOM 761 C C . PHE A 1 95 ? 3.249 -12.291 -2.787 1.00 85.31 95 PHE A C 1
ATOM 763 O O . PHE A 1 95 ? 4.021 -11.770 -1.982 1.00 85.31 95 PHE A O 1
ATOM 770 N N . GLU A 1 96 ? 2.108 -12.886 -2.427 1.00 86.69 96 GLU A N 1
ATOM 771 C CA . GLU A 1 96 ? 1.629 -13.046 -1.045 1.00 86.69 96 GLU A CA 1
ATOM 772 C C . GLU A 1 96 ? 1.710 -11.743 -0.228 1.00 86.69 96 GLU A C 1
ATOM 774 O O . GLU A 1 96 ? 2.697 -11.490 0.481 1.00 86.69 96 GLU A O 1
ATOM 779 N N . PRO A 1 97 ? 0.692 -10.873 -0.313 1.00 88.56 97 PRO A N 1
ATOM 780 C CA . PRO A 1 97 ? 0.738 -9.575 0.323 1.00 88.56 97 PRO A CA 1
ATOM 781 C C . PRO A 1 97 ? 0.938 -9.668 1.826 1.00 88.56 97 PRO A C 1
ATOM 783 O O . PRO A 1 97 ? 0.417 -10.560 2.491 1.00 88.56 97 PRO A O 1
ATOM 786 N N . ASP A 1 98 ? 1.661 -8.699 2.371 1.00 89.62 98 ASP A N 1
ATOM 787 C CA . ASP A 1 98 ? 1.814 -8.553 3.809 1.00 89.62 98 ASP A CA 1
ATOM 788 C C . ASP A 1 98 ? 0.927 -7.434 4.365 1.00 89.62 98 ASP A C 1
ATOM 790 O O . ASP A 1 98 ? 0.240 -6.691 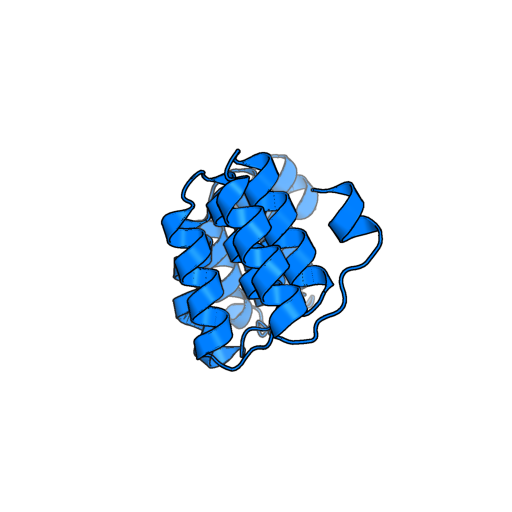3.655 1.00 89.62 98 ASP A O 1
ATOM 794 N N . VAL A 1 99 ? 0.972 -7.310 5.687 1.00 91.88 99 VAL A N 1
ATOM 795 C CA . VAL A 1 99 ? 0.279 -6.269 6.438 1.00 91.88 99 VAL A CA 1
ATOM 796 C C . VAL A 1 99 ? 0.624 -4.849 5.964 1.00 91.88 99 VAL A C 1
ATOM 798 O O . VAL A 1 99 ? -0.235 -3.966 5.990 1.00 91.88 99 VAL A O 1
ATOM 801 N N . ILE A 1 100 ? 1.850 -4.614 5.486 1.00 88.81 100 ILE A N 1
ATOM 802 C CA . ILE A 1 100 ? 2.310 -3.288 5.058 1.00 88.81 100 ILE A CA 1
ATOM 803 C C . ILE A 1 100 ? 1.608 -2.888 3.757 1.00 88.81 100 ILE A C 1
ATOM 805 O O . ILE A 1 100 ? 1.168 -1.744 3.625 1.00 88.81 100 ILE A O 1
ATOM 809 N N . MET A 1 101 ? 1.457 -3.815 2.807 1.00 91.38 101 MET A N 1
ATOM 810 C CA . MET A 1 101 ? 0.765 -3.542 1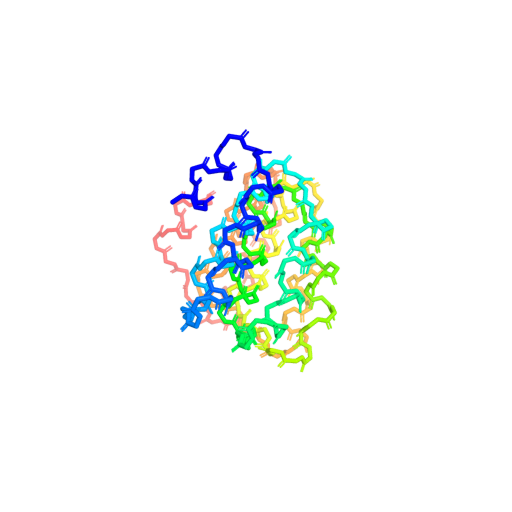.544 1.00 91.38 101 MET A CA 1
ATOM 811 C C . MET A 1 101 ? -0.709 -3.181 1.762 1.00 91.38 101 MET A C 1
ATOM 813 O O . MET A 1 101 ? -1.166 -2.154 1.256 1.00 91.38 101 MET A O 1
ATOM 817 N N . TYR A 1 102 ? -1.430 -3.966 2.569 1.00 94.19 102 TYR A N 1
ATOM 818 C CA . TYR A 1 102 ? -2.828 -3.677 2.909 1.00 94.19 102 TYR A CA 1
ATOM 819 C C . TYR A 1 102 ? -2.978 -2.349 3.660 1.00 94.19 102 TYR A C 1
ATOM 821 O O . TYR A 1 102 ? -3.864 -1.556 3.343 1.00 94.19 102 TYR A O 1
ATOM 829 N N . THR A 1 103 ? -2.073 -2.052 4.596 1.00 92.31 103 THR A N 1
ATOM 830 C CA . THR A 1 103 ? -2.081 -0.778 5.334 1.00 92.31 103 THR A CA 1
ATOM 831 C C . THR A 1 103 ? -1.832 0.420 4.405 1.00 92.31 103 THR A C 1
ATOM 833 O O . THR A 1 103 ? -2.477 1.462 4.539 1.00 92.31 103 THR A O 1
ATOM 836 N N . ASN A 1 104 ? -0.947 0.281 3.409 1.00 91.50 104 ASN A N 1
ATOM 837 C CA . ASN A 1 104 ? -0.725 1.318 2.398 1.00 91.50 104 ASN A CA 1
ATOM 838 C C . ASN A 1 104 ? -1.956 1.536 1.509 1.00 91.50 104 ASN A C 1
ATOM 840 O O . ASN A 1 104 ? -2.277 2.687 1.209 1.00 91.50 104 ASN A O 1
ATOM 844 N N . LEU A 1 105 ? -2.640 0.468 1.088 1.00 94.62 105 LEU A N 1
ATOM 845 C CA . LEU A 1 105 ? -3.892 0.563 0.327 1.00 94.62 105 LEU A CA 1
ATOM 846 C C . LEU A 1 105 ? -4.990 1.244 1.143 1.00 94.62 105 LEU A C 1
ATOM 848 O O . LEU A 1 105 ? -5.609 2.183 0.647 1.00 94.62 105 LEU A O 1
ATOM 852 N N . PHE A 1 106 ? -5.165 0.848 2.407 1.00 94.38 106 PHE A N 1
ATOM 853 C CA . PHE A 1 106 ? -6.113 1.480 3.324 1.00 94.38 106 PHE A CA 1
ATOM 854 C C . PHE A 1 106 ? -5.884 2.991 3.407 1.00 94.38 106 PHE A C 1
ATOM 856 O O . PHE A 1 106 ? -6.784 3.790 3.145 1.00 94.38 106 PHE A O 1
ATOM 863 N N . ASN A 1 107 ? -4.650 3.396 3.720 1.00 90.56 107 ASN A N 1
ATOM 864 C CA . ASN A 1 107 ? -4.302 4.807 3.823 1.00 90.56 107 ASN A CA 1
ATOM 865 C C . ASN A 1 107 ? -4.471 5.530 2.474 1.00 90.56 107 ASN A C 1
ATOM 867 O O . ASN A 1 107 ? -4.946 6.663 2.442 1.00 90.56 107 ASN A O 1
ATOM 871 N N . GLY A 1 108 ? -4.144 4.869 1.357 1.00 91.75 108 GLY A N 1
ATOM 872 C CA . GLY A 1 108 ? -4.394 5.373 0.006 1.00 91.75 108 GLY A CA 1
ATOM 873 C C . GLY A 1 108 ? -5.864 5.740 -0.211 1.00 91.75 108 GLY A C 1
ATOM 874 O O . GLY A 1 108 ? -6.159 6.881 -0.573 1.00 91.75 108 GLY A O 1
ATOM 875 N N . TRP A 1 109 ? -6.787 4.828 0.097 1.00 94.12 109 TRP A N 1
ATOM 876 C CA . TRP A 1 109 ? -8.230 5.060 -0.019 1.00 94.12 109 TRP A CA 1
ATOM 877 C C . TRP A 1 109 ? -8.753 6.147 0.928 1.00 94.12 109 TRP A C 1
ATOM 879 O O . TRP A 1 109 ? -9.518 7.014 0.498 1.00 94.12 109 TRP A O 1
ATOM 889 N N . CYS A 1 110 ? -8.267 6.194 2.173 1.00 90.00 110 CYS A N 1
ATOM 890 C CA . CYS A 1 110 ? -8.574 7.290 3.095 1.00 90.00 110 CYS A CA 1
ATOM 891 C C . CYS A 1 110 ? -8.127 8.649 2.534 1.00 90.00 110 CYS A C 1
ATOM 893 O O . CYS A 1 110 ? -8.905 9.601 2.520 1.00 90.00 110 CYS A O 1
ATOM 895 N N . THR A 1 111 ? -6.913 8.752 1.980 1.00 87.88 111 THR A N 1
ATOM 896 C CA . THR A 1 111 ? -6.447 10.009 1.361 1.00 87.88 111 THR A CA 1
ATOM 897 C C . THR A 1 111 ? -7.225 10.397 0.101 1.00 87.88 111 THR A C 1
ATOM 899 O O . THR A 1 111 ? -7.313 11.585 -0.216 1.00 87.88 111 THR A O 1
ATOM 902 N N . ALA A 1 112 ? -7.825 9.420 -0.584 1.00 89.06 112 ALA A N 1
ATOM 903 C CA . ALA A 1 112 ? -8.766 9.627 -1.683 1.00 89.06 112 ALA A CA 1
ATOM 904 C C . ALA A 1 112 ? -10.194 9.969 -1.202 1.00 89.06 112 ALA A C 1
ATOM 906 O O . ALA A 1 112 ? -11.081 10.168 -2.026 1.00 89.06 112 ALA A O 1
ATOM 907 N N . ARG A 1 113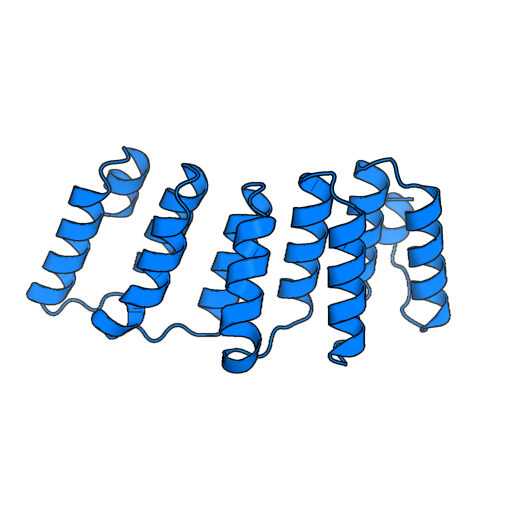 ? -10.418 10.070 0.119 1.00 88.19 113 ARG A N 1
ATOM 908 C CA . ARG A 1 113 ? -11.721 10.291 0.774 1.00 88.19 113 ARG A CA 1
ATOM 909 C C . ARG A 1 113 ? -12.762 9.205 0.486 1.00 88.19 113 ARG A C 1
ATOM 911 O O . ARG A 1 113 ? -13.949 9.427 0.706 1.00 88.19 113 ARG A O 1
ATOM 918 N N . ASN A 1 114 ? -12.329 8.025 0.047 1.00 91.25 114 ASN A N 1
ATOM 919 C CA . ASN A 1 114 ? -13.203 6.882 -0.174 1.00 91.25 114 ASN A CA 1
ATOM 920 C C . ASN A 1 114 ? -13.051 5.887 0.980 1.00 91.25 114 ASN A C 1
ATOM 922 O O . ASN A 1 114 ? -12.284 4.927 0.928 1.00 91.25 114 ASN A O 1
ATOM 926 N N . ILE A 1 115 ? -13.771 6.164 2.062 1.00 90.06 115 ILE A N 1
ATOM 927 C CA . ILE A 1 115 ? -13.648 5.401 3.303 1.00 90.06 115 ILE A CA 1
ATOM 928 C C . ILE A 1 115 ? -14.274 3.999 3.172 1.00 90.06 115 ILE A C 1
ATOM 930 O O . ILE A 1 115 ? -13.792 3.053 3.793 1.00 90.06 115 ILE A O 1
ATOM 934 N N . SER A 1 116 ? -15.298 3.842 2.328 1.00 91.31 116 SER A N 1
ATOM 935 C CA . SER A 1 116 ? -15.926 2.544 2.055 1.00 91.31 116 SER A CA 1
ATOM 936 C C . SER A 1 116 ? -14.935 1.552 1.444 1.00 91.31 116 SER A C 1
ATOM 938 O O . SER A 1 116 ? -14.847 0.408 1.889 1.00 91.31 116 SER A O 1
ATOM 940 N N . GLU A 1 117 ? -14.126 1.999 0.480 1.00 94.19 117 GLU A N 1
ATOM 941 C CA . GLU A 1 117 ? -13.070 1.160 -0.094 1.00 94.19 117 GLU A CA 1
ATOM 942 C C . GLU A 1 117 ? -11.945 0.881 0.906 1.00 94.19 117 GLU A C 1
ATOM 944 O O . GLU A 1 117 ? -11.442 -0.242 0.965 1.00 94.19 117 GLU A O 1
ATOM 949 N N . ALA A 1 118 ? -11.599 1.849 1.761 1.00 92.62 118 ALA A N 1
ATOM 950 C CA . ALA A 1 118 ? -10.627 1.625 2.828 1.00 92.62 118 ALA A CA 1
ATOM 951 C C . ALA A 1 118 ? -11.078 0.484 3.764 1.00 92.62 118 ALA A C 1
ATOM 953 O O . ALA A 1 118 ? -10.319 -0.449 4.024 1.00 92.62 118 ALA A O 1
ATOM 954 N N . GLU A 1 119 ? -12.336 0.478 4.210 1.00 90.50 119 GLU A N 1
ATOM 955 C CA . GLU A 1 119 ? -12.880 -0.620 5.026 1.00 90.50 119 GLU A CA 1
ATOM 956 C C . GLU A 1 119 ? -12.868 -1.958 4.311 1.00 90.50 119 GLU A C 1
ATOM 958 O O . GLU A 1 119 ? -12.543 -2.979 4.923 1.00 90.50 119 GLU A O 1
ATOM 963 N N . ARG A 1 120 ? -13.207 -1.959 3.018 1.00 94.88 120 ARG A N 1
ATOM 964 C CA . ARG A 1 120 ? -13.177 -3.168 2.198 1.00 94.88 120 ARG A CA 1
ATOM 965 C C . ARG A 1 120 ? -11.778 -3.779 2.196 1.00 94.88 120 ARG A C 1
ATOM 967 O O . ARG A 1 120 ? -11.657 -4.976 2.442 1.00 94.88 120 ARG A O 1
ATOM 974 N N . VAL A 1 121 ? -10.741 -2.959 2.016 1.00 95.12 121 VAL A N 1
ATOM 975 C CA . VAL A 1 121 ? -9.332 -3.385 2.070 1.00 95.12 121 VAL A CA 1
ATOM 976 C C . VAL A 1 121 ? -8.954 -3.920 3.451 1.00 95.12 121 VAL A C 1
ATOM 978 O O . VAL A 1 121 ? -8.320 -4.970 3.551 1.00 95.12 121 VAL A O 1
ATOM 981 N N . PHE A 1 122 ? -9.362 -3.246 4.530 1.00 92.50 122 PHE A N 1
ATOM 982 C CA . PHE A 1 122 ? -9.059 -3.713 5.888 1.00 92.50 122 PHE A CA 1
ATOM 983 C C . PHE A 1 122 ? -9.749 -5.044 6.210 1.00 92.50 122 PHE A C 1
ATOM 985 O O . PHE A 1 122 ? -9.170 -5.915 6.857 1.00 92.50 122 PHE A O 1
ATOM 992 N N . LYS A 1 123 ? -10.980 -5.235 5.726 1.00 92.50 123 LYS A N 1
ATOM 993 C CA . LYS A 1 123 ? -11.703 -6.502 5.848 1.00 92.50 123 LYS A CA 1
ATOM 994 C C . LYS A 1 123 ? -11.059 -7.599 4.999 1.00 92.50 123 LYS A C 1
ATOM 996 O O . LYS A 1 123 ? -10.906 -8.713 5.490 1.00 92.50 123 LYS A O 1
ATOM 1001 N N . GLU A 1 124 ? -10.664 -7.293 3.762 1.00 94.19 124 GLU A N 1
ATOM 1002 C CA . GLU A 1 124 ? -9.955 -8.223 2.870 1.00 94.19 124 GLU A CA 1
ATOM 1003 C C . GLU A 1 124 ? -8.678 -8.754 3.527 1.00 94.19 124 GLU A C 1
ATOM 1005 O O . GLU A 1 124 ? -8.474 -9.964 3.558 1.00 94.19 124 GLU A O 1
ATOM 1010 N N . MET A 1 125 ? -7.885 -7.876 4.147 1.00 93.56 125 MET A N 1
ATOM 1011 C CA . MET A 1 125 ? -6.683 -8.253 4.892 1.00 93.56 125 MET A CA 1
ATOM 1012 C C . MET A 1 125 ? -6.968 -9.313 5.968 1.00 93.56 125 MET A C 1
ATOM 1014 O O . MET A 1 125 ? -6.287 -10.337 6.034 1.00 93.56 125 MET A O 1
ATOM 1018 N N . LYS A 1 126 ? -8.006 -9.097 6.787 1.00 90.62 126 LYS A N 1
ATOM 1019 C CA . LYS A 1 126 ? -8.399 -10.039 7.848 1.00 90.62 126 LYS A CA 1
ATOM 1020 C C . LYS A 1 126 ? -8.922 -11.356 7.273 1.00 90.62 126 LYS A C 1
ATOM 1022 O O . LYS A 1 126 ? -8.586 -12.417 7.790 1.00 90.62 126 LYS A O 1
ATOM 1027 N N . MET A 1 127 ? -9.717 -11.301 6.201 1.00 92.56 127 MET A N 1
ATOM 1028 C CA . MET A 1 127 ? -10.232 -12.495 5.513 1.00 92.56 127 MET A CA 1
ATOM 1029 C C . MET A 1 127 ? -9.112 -13.318 4.867 1.00 92.56 127 MET A C 1
ATOM 1031 O O . MET A 1 127 ? -9.211 -14.539 4.818 1.00 92.56 127 MET A O 1
ATOM 1035 N N . ALA A 1 128 ? -8.027 -12.670 4.440 1.00 90.44 128 ALA A N 1
ATOM 1036 C CA . ALA A 1 128 ? -6.812 -13.331 3.972 1.00 90.44 128 ALA A CA 1
ATOM 1037 C C . ALA A 1 128 ? -5.968 -13.944 5.114 1.00 90.44 128 ALA A C 1
ATOM 1039 O O . ALA A 1 128 ? -4.870 -14.434 4.870 1.00 90.44 128 ALA A O 1
ATOM 1040 N N . GLY A 1 129 ? -6.441 -13.901 6.367 1.00 90.50 129 GLY A N 1
ATOM 1041 C CA . GLY A 1 129 ? -5.729 -14.428 7.535 1.00 90.50 129 GLY A CA 1
ATOM 1042 C C . GLY A 1 129 ? -4.568 -13.550 8.014 1.00 90.50 129 GLY A C 1
ATOM 1043 O O . GLY A 1 129 ? -3.846 -13.932 8.938 1.00 90.50 129 GLY A O 1
ATOM 1044 N N . ILE A 1 130 ? -4.385 -12.364 7.428 1.00 92.88 130 ILE A N 1
ATOM 1045 C CA . ILE A 1 130 ? -3.302 -11.448 7.780 1.00 92.88 130 ILE A CA 1
ATOM 1046 C C . ILE A 1 130 ? -3.756 -10.617 8.978 1.00 92.88 130 ILE A C 1
ATOM 1048 O O . ILE A 1 130 ? -4.653 -9.778 8.885 1.00 92.88 130 ILE A O 1
ATOM 1052 N N . LYS A 1 131 ? -3.123 -10.852 10.128 1.00 91.50 131 LYS A N 1
ATOM 1053 C CA . LYS A 1 131 ? -3.471 -10.179 11.383 1.00 91.50 131 LYS A CA 1
ATOM 1054 C C . LYS A 1 131 ? -2.900 -8.756 11.417 1.00 91.50 131 LYS A C 1
ATOM 1056 O O . LYS A 1 131 ? -1.683 -8.601 11.277 1.00 91.50 131 LYS A O 1
ATOM 1061 N N . PRO A 1 132 ? -3.727 -7.718 11.639 1.00 91.94 132 PRO A N 1
ATOM 1062 C CA . PRO A 1 132 ? -3.214 -6.384 11.907 1.00 91.94 132 PRO A CA 1
ATOM 1063 C C . PRO A 1 132 ? -2.418 -6.362 13.212 1.00 91.94 132 PRO A C 1
ATOM 1065 O O . PRO A 1 132 ? -2.787 -7.004 14.192 1.00 91.94 132 PRO A O 1
ATOM 1068 N N . ASN A 1 133 ? -1.316 -5.617 13.209 1.00 91.94 133 ASN A N 1
ATOM 1069 C CA . ASN A 1 133 ? -0.498 -5.358 14.392 1.00 91.94 133 ASN A CA 1
ATOM 1070 C C . ASN A 1 133 ? -0.724 -3.924 14.899 1.00 91.94 133 ASN A C 1
ATOM 1072 O O . ASN A 1 133 ? -1.414 -3.130 14.253 1.00 91.94 133 ASN A O 1
ATOM 1076 N N . ALA A 1 134 ? -0.099 -3.567 16.025 1.00 92.31 134 ALA A N 1
ATOM 1077 C CA . ALA A 1 134 ? -0.296 -2.260 16.651 1.00 92.31 134 ALA A CA 1
ATOM 1078 C C . ALA A 1 134 ? 0.033 -1.085 15.720 1.00 92.31 134 ALA A C 1
ATOM 1080 O O . ALA A 1 134 ? -0.680 -0.083 15.699 1.00 92.31 134 ALA A O 1
ATOM 1081 N N . TYR A 1 135 ? 1.066 -1.234 14.890 1.00 90.19 135 TYR A N 1
ATOM 1082 C CA . TYR A 1 135 ? 1.427 -0.240 13.881 1.00 90.19 135 TYR A CA 1
ATOM 1083 C C . TYR A 1 135 ? 0.319 -0.044 12.835 1.00 90.19 135 TYR A C 1
ATOM 1085 O O . TYR A 1 135 ? -0.040 1.085 12.509 1.00 90.19 135 TYR A O 1
ATOM 1093 N N . SER A 1 136 ? -0.267 -1.140 12.354 1.00 89.44 136 SER A N 1
ATOM 1094 C CA . SER A 1 136 ? -1.311 -1.121 11.321 1.00 89.44 136 SER A CA 1
ATOM 1095 C C . SER A 1 136 ? -2.602 -0.507 11.841 1.00 89.44 136 SER A C 1
ATOM 1097 O O . SER A 1 136 ? -3.164 0.372 11.193 1.00 89.44 136 SER A O 1
ATOM 1099 N N . TYR A 1 137 ? -3.029 -0.908 13.043 1.00 93.38 137 TYR A N 1
ATOM 1100 C CA . TYR A 1 137 ? -4.170 -0.292 13.718 1.00 93.38 137 TYR A CA 1
ATOM 1101 C C . TYR A 1 137 ? -3.956 1.206 13.923 1.00 93.38 137 TYR A C 1
ATOM 1103 O O . TYR A 1 137 ? -4.825 1.998 13.579 1.00 93.38 137 TYR A O 1
ATOM 1111 N N . THR A 1 138 ? -2.774 1.604 14.397 1.00 92.94 138 THR A N 1
ATOM 1112 C CA . THR A 1 138 ? -2.444 3.018 14.616 1.00 92.94 138 THR A CA 1
ATOM 1113 C C . THR A 1 138 ? -2.543 3.834 13.321 1.00 92.94 138 THR A C 1
ATOM 1115 O O . THR A 1 138 ? -3.110 4.922 13.335 1.00 92.94 138 THR A O 1
ATOM 1118 N N . ILE A 1 139 ? -2.066 3.306 12.185 1.00 90.25 139 ILE A N 1
ATOM 1119 C CA . ILE A 1 139 ? -2.200 3.984 10.881 1.00 90.25 139 ILE A CA 1
ATOM 1120 C C . ILE A 1 139 ? -3.659 4.086 10.440 1.00 90.25 139 ILE A C 1
ATOM 1122 O O . ILE A 1 139 ? -4.067 5.122 9.918 1.00 90.25 139 ILE A O 1
ATOM 1126 N N . VAL A 1 140 ? -4.436 3.016 10.608 1.00 90.94 140 VAL A N 1
ATOM 1127 C CA . VAL A 1 140 ? -5.860 2.996 10.254 1.00 90.94 140 VAL A CA 1
ATOM 1128 C C . VAL A 1 140 ? -6.623 4.045 11.067 1.00 90.94 140 VAL A C 1
ATOM 1130 O O . VAL A 1 140 ? -7.371 4.831 10.487 1.00 90.94 140 VAL A O 1
ATOM 1133 N N . ILE A 1 141 ? -6.379 4.104 12.379 1.00 93.81 141 ILE A N 1
ATOM 1134 C CA . ILE A 1 141 ? -6.968 5.081 13.305 1.00 93.81 141 ILE A CA 1
ATOM 1135 C C . ILE A 1 141 ? -6.579 6.510 12.893 1.00 93.81 141 ILE A C 1
ATOM 1137 O O . ILE A 1 141 ? -7.464 7.333 12.674 1.00 93.81 141 ILE A O 1
ATOM 1141 N N . ASP A 1 142 ? -5.287 6.788 12.676 1.00 92.75 142 ASP A N 1
ATOM 1142 C CA . ASP A 1 142 ? -4.791 8.095 12.203 1.00 92.75 142 ASP A CA 1
ATOM 1143 C C . ASP A 1 142 ? -5.451 8.518 10.887 1.00 92.75 142 ASP A C 1
ATOM 1145 O O . ASP A 1 142 ? -5.955 9.634 10.742 1.00 92.75 142 ASP A O 1
ATOM 1149 N N . ALA A 1 143 ? -5.504 7.608 9.915 1.00 90.38 143 ALA A N 1
ATOM 1150 C CA . ALA A 1 143 ? -6.110 7.881 8.623 1.00 90.38 143 ALA A CA 1
ATOM 1151 C C . ALA A 1 143 ? -7.609 8.209 8.744 1.00 90.38 143 ALA A C 1
ATOM 1153 O O . ALA A 1 143 ? -8.068 9.140 8.078 1.00 90.38 143 ALA A O 1
ATOM 1154 N N . LEU A 1 144 ? -8.354 7.504 9.601 1.00 92.19 144 LEU A N 1
ATOM 1155 C CA . LEU A 1 144 ? -9.767 7.783 9.872 1.00 92.19 144 LEU A CA 1
ATOM 1156 C C . LEU A 1 144 ? -9.955 9.134 10.578 1.00 92.19 144 LEU A C 1
ATOM 1158 O O . LEU A 1 144 ? -10.780 9.933 10.123 1.00 92.19 144 LEU A O 1
ATOM 1162 N N . CYS A 1 145 ? -9.151 9.440 11.603 1.00 92.81 145 CYS A N 1
ATOM 1163 C CA . CYS A 1 145 ? -9.164 10.734 12.295 1.00 92.81 145 CYS A CA 1
ATOM 1164 C C . CYS A 1 145 ? -8.912 11.896 11.324 1.00 92.81 145 CYS A C 1
ATOM 1166 O O . CYS A 1 145 ? -9.694 12.847 11.275 1.00 92.81 145 CYS A O 1
ATOM 1168 N N . ARG A 1 146 ? -7.892 11.793 10.459 1.00 89.94 146 ARG A N 1
ATOM 1169 C CA . ARG A 1 146 ? -7.598 12.809 9.425 1.00 89.94 146 ARG A CA 1
ATOM 1170 C C . ARG A 1 146 ? -8.718 12.992 8.401 1.00 89.94 146 ARG A C 1
ATOM 1172 O O . ARG A 1 146 ?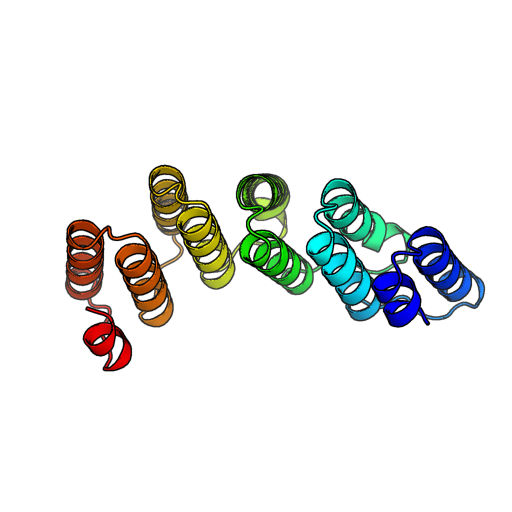 -8.805 14.047 7.775 1.00 89.94 146 ARG A O 1
ATOM 1179 N N . CYS A 1 147 ? -9.564 11.981 8.216 1.00 88.31 147 CYS A N 1
ATOM 1180 C CA . CYS A 1 147 ? -10.741 12.049 7.352 1.00 88.31 147 CYS A CA 1
ATOM 1181 C C . CYS A 1 147 ? -12.010 12.513 8.090 1.00 88.31 147 CYS A C 1
ATOM 1183 O O . CYS A 1 147 ? -13.088 12.508 7.496 1.00 88.31 147 CYS A O 1
ATOM 1185 N N . GLY A 1 148 ? -11.906 12.890 9.371 1.00 90.19 148 GLY A N 1
ATOM 1186 C CA . GLY A 1 148 ? -13.037 13.291 10.211 1.00 90.19 148 GLY A CA 1
ATOM 1187 C C . GLY A 1 148 ? -13.932 12.130 10.657 1.00 90.19 148 GLY A C 1
ATOM 1188 O O . GLY A 1 148 ? -15.013 12.361 11.190 1.00 90.19 148 GLY A O 1
ATOM 1189 N N . GLN A 1 149 ? -13.509 10.880 10.453 1.00 91.50 149 GLN A N 1
ATOM 1190 C CA . GLN A 1 149 ? -14.278 9.673 10.774 1.00 91.50 149 GLN A CA 1
ATOM 1191 C C . GLN A 1 149 ? -14.016 9.216 12.218 1.00 91.50 149 GLN A C 1
ATOM 1193 O O . GLN A 1 149 ? -13.614 8.080 12.458 1.00 91.50 149 GLN A O 1
ATOM 1198 N N . ILE A 1 150 ? -14.225 10.116 13.184 1.00 92.88 150 ILE A N 1
ATOM 1199 C CA . ILE A 1 150 ? -13.825 9.924 14.589 1.00 92.88 150 ILE A CA 1
ATOM 1200 C C . ILE A 1 150 ? -14.513 8.705 15.214 1.00 92.88 150 ILE A C 1
ATOM 1202 O O . ILE A 1 150 ? -13.838 7.855 15.782 1.00 92.88 150 ILE A O 1
ATOM 1206 N N . THR A 1 151 ? -15.834 8.562 15.058 1.00 94.12 151 THR A N 1
ATOM 1207 C CA . THR A 1 151 ? -16.585 7.409 15.594 1.00 94.12 151 THR A CA 1
ATOM 1208 C C . THR A 1 151 ? -15.977 6.084 15.139 1.00 94.12 151 THR A C 1
ATOM 1210 O O . THR A 1 151 ? -15.735 5.192 15.942 1.00 94.12 151 THR A O 1
ATOM 1213 N N . ARG A 1 152 ? -15.616 6.006 13.858 1.00 92.06 152 ARG A N 1
ATOM 1214 C CA . ARG A 1 152 ? -15.038 4.806 13.257 1.00 92.06 152 ARG A CA 1
ATOM 1215 C C . ARG A 1 152 ? -13.603 4.558 13.716 1.00 92.06 152 ARG A C 1
ATOM 1217 O O . ARG A 1 152 ? -13.186 3.410 13.819 1.00 92.06 152 ARG A O 1
ATOM 1224 N N . ALA A 1 153 ? -12.846 5.616 13.999 1.00 94.06 153 ALA A N 1
ATOM 1225 C CA . ALA A 1 153 ? -11.525 5.498 14.605 1.00 94.06 153 ALA A CA 1
ATOM 1226 C C . ALA A 1 153 ? -11.615 4.871 16.010 1.00 94.06 153 ALA A C 1
ATOM 1228 O O . ALA A 1 153 ? -10.832 3.974 16.323 1.00 94.06 153 ALA A O 1
ATOM 1229 N N . TYR A 1 154 ? -12.614 5.263 16.811 1.00 95.38 154 TYR A N 1
ATOM 1230 C CA . TYR A 1 154 ? -12.897 4.635 18.107 1.00 95.38 154 TYR A CA 1
ATOM 1231 C C . TYR A 1 154 ? -13.364 3.178 17.973 1.00 95.38 154 TYR A C 1
ATOM 1233 O O . TYR A 1 154 ? -12.927 2.344 18.763 1.00 95.38 154 TYR A O 1
ATOM 1241 N N . ASP A 1 155 ? -14.167 2.840 16.959 1.00 94.75 155 ASP A N 1
ATOM 1242 C CA . ASP A 1 155 ? -14.562 1.446 16.697 1.00 94.75 155 ASP A CA 1
ATOM 1243 C C . ASP A 1 155 ? -13.340 0.560 16.397 1.00 94.75 155 ASP A C 1
ATOM 1245 O O . ASP A 1 155 ? -13.205 -0.538 16.940 1.00 94.75 155 ASP A O 1
ATOM 1249 N N . VAL A 1 156 ? -12.405 1.055 15.577 1.00 93.94 156 VAL A N 1
ATOM 1250 C CA . VAL A 1 156 ? -11.150 0.349 15.271 1.00 93.94 156 VAL A CA 1
ATOM 1251 C C . VAL A 1 156 ? -10.240 0.257 16.500 1.00 93.94 156 VAL A C 1
ATOM 1253 O O . VAL A 1 156 ? -9.600 -0.772 16.709 1.00 93.94 156 VAL A O 1
ATOM 1256 N N . PHE A 1 157 ? -10.184 1.297 17.335 1.00 95.75 157 PHE A N 1
ATOM 1257 C CA . PHE A 1 157 ? -9.455 1.252 18.604 1.00 95.75 157 PHE A CA 1
ATOM 1258 C C . PHE A 1 157 ? -10.044 0.208 19.565 1.00 95.75 157 PHE A C 1
ATOM 1260 O O . PHE A 1 157 ? -9.305 -0.574 20.162 1.00 95.75 157 PHE A O 1
ATOM 1267 N N . ALA A 1 158 ? -11.371 0.139 19.680 1.00 95.88 158 ALA A N 1
ATOM 1268 C CA . ALA A 1 158 ? -12.039 -0.881 20.479 1.00 95.88 158 ALA A CA 1
ATOM 1269 C C . ALA A 1 158 ? -11.758 -2.290 19.933 1.00 95.88 158 ALA A C 1
ATOM 1271 O O . ALA A 1 158 ? -11.464 -3.202 20.705 1.00 95.88 158 ALA A O 1
ATOM 1272 N N . GLU A 1 159 ? -11.780 -2.471 18.608 1.00 94.44 159 GLU A N 1
ATOM 1273 C CA . GLU A 1 159 ? -11.379 -3.728 17.971 1.00 94.44 159 GLU A CA 1
ATOM 1274 C C . GLU A 1 159 ? -9.941 -4.115 18.346 1.00 94.44 159 GLU A C 1
ATOM 1276 O O . GLU A 1 159 ? -9.711 -5.244 18.775 1.00 94.44 159 GLU A O 1
ATOM 1281 N N . MET A 1 160 ? -8.996 -3.176 18.232 1.00 94.62 160 MET A N 1
ATOM 1282 C CA . MET A 1 160 ? -7.584 -3.368 18.570 1.00 94.62 160 MET A CA 1
ATOM 1283 C C . MET A 1 160 ? -7.409 -3.918 19.996 1.00 94.62 160 MET A C 1
ATOM 1285 O O . MET A 1 160 ? -6.703 -4.911 20.186 1.00 94.62 160 MET A O 1
ATOM 1289 N N . VAL A 1 161 ? -8.108 -3.337 20.976 1.00 95.38 161 VAL A N 1
ATOM 1290 C CA . VAL A 1 161 ? -8.097 -3.801 22.374 1.00 95.38 161 VAL A CA 1
ATOM 1291 C C . VAL A 1 161 ? -8.742 -5.184 22.512 1.00 95.38 161 VAL A C 1
ATOM 1293 O O . VAL A 1 161 ? -8.171 -6.067 23.150 1.00 95.38 161 VAL A O 1
ATOM 1296 N N . ASN A 1 162 ? -9.897 -5.405 21.880 1.00 95.00 162 ASN A N 1
ATOM 1297 C CA . ASN A 1 162 ? -10.642 -6.665 21.976 1.00 95.00 162 ASN A CA 1
ATOM 1298 C C . ASN A 1 162 ? -9.871 -7.867 21.414 1.00 95.00 162 ASN A C 1
ATOM 1300 O O . ASN A 1 162 ? -10.012 -8.978 21.923 1.00 95.00 162 ASN A O 1
ATOM 1304 N N . VAL A 1 163 ? -9.044 -7.664 20.384 1.00 92.00 163 VAL A N 1
ATOM 1305 C CA . VAL A 1 163 ? -8.192 -8.729 19.826 1.00 92.00 163 VAL A CA 1
ATOM 1306 C C . VAL A 1 163 ? -6.875 -8.917 20.592 1.00 92.00 163 VAL A C 1
ATOM 1308 O O . VAL A 1 163 ? -6.030 -9.702 20.162 1.00 92.00 163 VAL A O 1
ATOM 1311 N N . GLY A 1 164 ? -6.681 -8.202 21.706 1.00 92.25 164 GLY A N 1
ATOM 1312 C CA . GLY A 1 164 ? -5.471 -8.268 22.529 1.00 92.25 164 GLY A CA 1
ATOM 1313 C C . GLY A 1 164 ? -4.250 -7.594 21.897 1.00 92.25 164 GLY A C 1
ATOM 1314 O O . GLY A 1 164 ? -3.120 -7.906 22.264 1.00 92.25 164 GLY A O 1
ATOM 1315 N N . CYS A 1 165 ? -4.446 -6.700 20.925 1.00 93.38 165 CYS A N 1
ATOM 1316 C CA . CYS A 1 165 ? -3.361 -5.924 20.339 1.00 93.38 165 CYS A CA 1
ATOM 1317 C C . CYS A 1 165 ? -3.173 -4.637 21.152 1.00 93.38 165 CYS A C 1
ATOM 1319 O O . CYS A 1 165 ? -3.985 -3.725 21.059 1.00 93.38 165 CYS A O 1
ATOM 1321 N N . GLU A 1 166 ? -2.101 -4.543 21.937 1.00 92.56 166 GLU A N 1
ATOM 1322 C CA . GLU A 1 166 ? -1.912 -3.428 22.873 1.00 92.56 166 GLU A CA 1
ATOM 1323 C C . GLU A 1 166 ? -1.695 -2.076 22.165 1.00 92.56 166 GLU A C 1
ATOM 1325 O O . GLU A 1 166 ? -0.769 -1.943 21.350 1.00 92.56 166 GLU A O 1
ATOM 1330 N N . PRO A 1 167 ? -2.529 -1.054 22.452 1.00 93.38 167 PRO A N 1
ATOM 1331 C CA . PRO A 1 167 ? -2.285 0.315 22.007 1.00 93.38 167 PRO A CA 1
ATOM 1332 C C . PRO A 1 167 ? -1.011 0.878 22.626 1.00 93.38 167 PRO A C 1
ATOM 1334 O O . PRO A 1 167 ? -0.693 0.600 23.780 1.00 93.38 167 PRO A O 1
ATOM 1337 N N . ASN A 1 168 ? -0.291 1.710 21.876 1.00 91.62 168 ASN A N 1
ATOM 1338 C CA . ASN A 1 168 ? 0.904 2.384 22.378 1.00 91.62 168 ASN A CA 1
ATOM 1339 C C . ASN A 1 168 ? 0.663 3.895 22.527 1.00 91.62 168 ASN A C 1
ATOM 1341 O O . ASN A 1 168 ? -0.396 4.416 22.177 1.00 91.62 168 ASN A O 1
ATOM 1345 N N . ALA A 1 169 ? 1.667 4.619 23.030 1.00 92.25 169 ALA A N 1
ATOM 1346 C CA . ALA A 1 169 ? 1.580 6.069 23.216 1.00 92.25 169 ALA A CA 1
ATOM 1347 C C . ALA A 1 169 ? 1.225 6.826 21.922 1.00 92.25 169 ALA A C 1
ATOM 1349 O O . ALA A 1 169 ? 0.528 7.833 21.975 1.00 92.25 169 ALA A O 1
ATOM 1350 N N . ILE A 1 170 ? 1.661 6.335 20.754 1.00 90.62 170 ILE A N 1
ATOM 1351 C CA . ILE A 1 170 ? 1.324 6.946 19.462 1.00 90.62 170 ILE A CA 1
ATOM 1352 C C . ILE A 1 170 ? -0.174 6.784 19.191 1.00 90.62 170 ILE A C 1
ATOM 1354 O O . ILE A 1 170 ? -0.814 7.758 18.813 1.00 90.62 170 ILE A O 1
ATOM 1358 N N . THR A 1 171 ? -0.739 5.597 19.434 1.00 89.62 171 THR A N 1
ATOM 1359 C CA . THR A 1 171 ? -2.179 5.340 19.277 1.00 89.62 171 THR A CA 1
ATOM 1360 C C . THR A 1 171 ? -3.024 6.308 20.110 1.00 89.62 171 THR A C 1
ATOM 1362 O O . THR A 1 171 ? -3.976 6.875 19.586 1.00 89.62 171 THR A O 1
ATOM 1365 N N . PHE A 1 172 ? -2.654 6.548 21.373 1.00 90.25 172 PHE A N 1
ATOM 1366 C CA . PHE A 1 172 ? -3.364 7.494 22.244 1.00 90.25 172 PHE A CA 1
ATOM 1367 C C . PHE A 1 172 ? -3.171 8.959 21.847 1.00 90.25 172 PHE A C 1
ATOM 1369 O O . PHE A 1 172 ? -4.109 9.731 21.962 1.00 90.25 172 PHE A O 1
ATOM 1376 N N . ASN A 1 173 ? -1.992 9.349 21.355 1.00 91.44 173 ASN A N 1
ATOM 1377 C CA . ASN A 1 173 ? -1.748 10.724 20.906 1.00 91.44 173 ASN A CA 1
ATOM 1378 C C . ASN A 1 173 ? -2.543 11.105 19.641 1.00 91.44 173 ASN A C 1
ATOM 1380 O O . ASN A 1 173 ? -2.636 12.288 19.321 1.00 91.44 173 ASN A O 1
ATOM 1384 N N . ILE A 1 174 ? -3.031 10.117 18.884 1.00 91.12 174 ILE A N 1
ATOM 1385 C CA . ILE A 1 174 ? -3.813 10.317 17.654 1.00 91.12 174 ILE A CA 1
ATOM 1386 C C . ILE A 1 174 ? -5.311 10.528 17.936 1.00 91.12 174 ILE A C 1
ATOM 1388 O O . ILE A 1 174 ? -5.973 11.209 17.148 1.00 91.12 174 ILE A O 1
ATOM 1392 N N . LEU A 1 175 ? -5.847 9.897 18.985 1.00 87.94 175 LEU A N 1
ATOM 1393 C CA . LEU A 1 175 ? -7.270 9.931 19.358 1.00 87.94 175 LEU A CA 1
ATOM 1394 C C . LEU A 1 175 ? -7.626 11.183 20.167 1.00 87.94 175 LEU A C 1
ATOM 1396 O O . LEU A 1 175 ? -8.789 11.629 20.018 1.00 87.94 175 LEU A O 1
#

pLDDT: mean 88.71, std 4.57, range [74.94, 95.88]

Sequence (175 aa):
MIDLAGKLRHFDLAWHFIDQMKANSVSVSLETFAILIRRYAKVGLAAEVVDAFNRMEDYGCCPDKIAFSVLISILCRKRRADEAQTFFHKLKDKFEPDVIMYTNLFNGWCTARNISEAERVFKEMKMAGIKPNAYSYTIVIDALCRCGQITRAYDVFAEMVNVGCEPNAITFNIL